Protein AF-A0A940CRK8-F1 (afdb_monomer_lite)

Radius of gyration: 18.31 Å; chains: 1; bounding box: 37×30×53 Å

Structure (mmCIF, N/CA/C/O backbone):
data_AF-A0A940CRK8-F1
#
_entry.id   AF-A0A940CRK8-F1
#
loop_
_atom_site.group_PDB
_atom_site.id
_atom_site.type_symbol
_atom_site.label_atom_id
_atom_site.label_alt_id
_atom_site.label_comp_id
_atom_site.label_asym_id
_atom_site.label_entity_id
_atom_site.label_seq_id
_atom_site.pdbx_PDB_ins_code
_atom_site.Cartn_x
_atom_site.Cartn_y
_atom_site.Cartn_z
_atom_s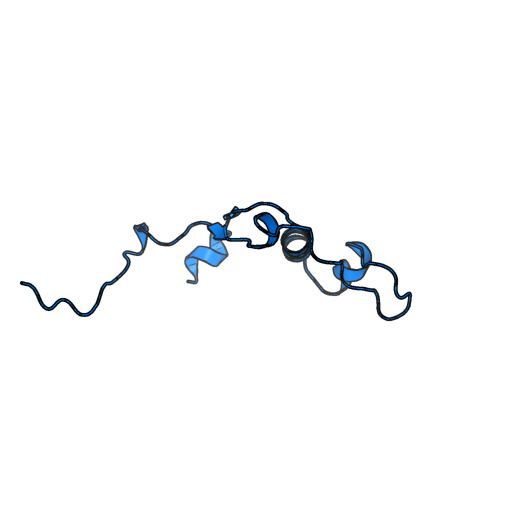ite.occupancy
_atom_site.B_iso_or_equiv
_atom_site.auth_seq_id
_atom_site.auth_comp_id
_atom_site.auth_asym_id
_atom_site.auth_atom_id
_atom_site.pdbx_PDB_model_num
ATOM 1 N N . MET A 1 1 ? -12.106 16.901 37.368 1.00 51.91 1 MET A N 1
ATOM 2 C CA . MET A 1 1 ? -11.730 16.610 35.969 1.00 51.91 1 MET A CA 1
ATOM 3 C C . MET A 1 1 ? -11.245 15.176 35.945 1.00 51.91 1 MET A C 1
ATOM 5 O O . MET A 1 1 ? -10.527 14.813 36.862 1.00 51.91 1 MET A O 1
ATOM 9 N N . SER A 1 2 ? -11.719 14.331 35.034 1.00 68.75 2 SER A N 1
ATOM 10 C CA . SER A 1 2 ? -11.315 12.921 35.032 1.00 68.75 2 SER A CA 1
ATOM 11 C C . SER A 1 2 ? -9.881 12.791 34.516 1.00 68.75 2 SER A C 1
ATOM 13 O O . SER A 1 2 ? -9.645 13.091 33.346 1.00 68.75 2 SER A O 1
ATOM 15 N N . ASP A 1 3 ? -8.963 12.317 35.358 1.00 82.19 3 ASP A N 1
ATOM 16 C CA . ASP A 1 3 ? -7.569 11.992 35.016 1.00 82.19 3 ASP A CA 1
ATOM 17 C C . ASP A 1 3 ? -7.493 10.745 34.109 1.00 82.19 3 ASP A C 1
ATOM 19 O O . ASP A 1 3 ? -6.977 9.689 34.477 1.00 82.19 3 ASP A O 1
ATOM 23 N N . ARG A 1 4 ? -8.089 10.815 32.913 1.00 80.06 4 ARG A N 1
ATOM 24 C CA . ARG A 1 4 ? -8.110 9.701 31.961 1.00 80.06 4 ARG A CA 1
ATOM 25 C C . ARG A 1 4 ? -6.838 9.732 31.117 1.00 80.06 4 ARG A C 1
ATOM 27 O O . ARG A 1 4 ? -6.720 10.520 30.189 1.00 80.06 4 ARG A O 1
ATOM 34 N N . ILE A 1 5 ? -5.905 8.843 31.443 1.00 92.38 5 ILE A N 1
ATOM 35 C CA . ILE A 1 5 ? -4.585 8.746 30.795 1.00 92.38 5 ILE A CA 1
ATOM 36 C C . ILE A 1 5 ? -4.527 7.741 29.634 1.00 92.38 5 ILE A C 1
ATOM 38 O O . ILE A 1 5 ? -3.529 7.679 28.922 1.00 92.38 5 ILE A O 1
ATOM 42 N N . LYS A 1 6 ? -5.578 6.932 29.444 1.00 93.62 6 LYS A N 1
ATOM 43 C CA . LYS A 1 6 ? -5.646 5.906 28.396 1.00 93.62 6 LYS A CA 1
ATOM 44 C C . LYS A 1 6 ? -6.971 5.967 27.646 1.00 93.62 6 LYS A C 1
ATOM 46 O O . LYS A 1 6 ? -8.043 6.024 28.256 1.00 93.62 6 LYS A O 1
ATOM 51 N N . PHE A 1 7 ? -6.871 5.878 26.325 1.00 93.44 7 PHE A N 1
ATOM 52 C CA . PHE A 1 7 ? -7.993 5.813 25.399 1.00 93.44 7 PHE A CA 1
ATOM 53 C C . PHE A 1 7 ? -7.891 4.516 24.604 1.00 93.44 7 PHE A C 1
ATOM 55 O O . PHE A 1 7 ? -6.823 4.179 24.099 1.00 93.44 7 PHE A O 1
ATOM 62 N N . PHE A 1 8 ? -8.994 3.779 24.541 1.00 94.50 8 PHE A N 1
ATOM 63 C CA . PHE A 1 8 ? -9.111 2.586 23.716 1.00 94.50 8 PHE A CA 1
ATOM 64 C C . PHE A 1 8 ? -9.949 2.930 22.492 1.00 94.50 8 PHE A C 1
ATOM 66 O O . PHE A 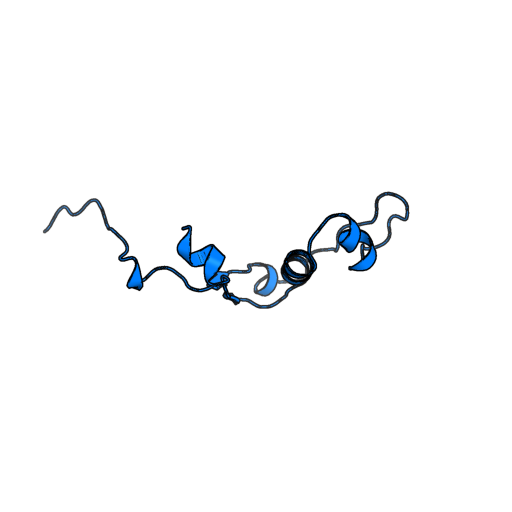1 8 ? -10.965 3.618 22.614 1.00 94.50 8 PHE A O 1
ATOM 73 N N . LEU A 1 9 ? -9.507 2.457 21.333 1.00 94.88 9 LEU A N 1
ATOM 74 C CA . LEU A 1 9 ? -10.297 2.484 20.115 1.00 94.88 9 LEU A CA 1
ATOM 75 C C . LEU A 1 9 ? -11.168 1.225 20.094 1.00 94.88 9 LEU A C 1
ATOM 77 O O . LEU A 1 9 ? -10.674 0.131 20.345 1.00 94.88 9 LEU A O 1
ATOM 81 N N . GLU A 1 10 ? -12.462 1.391 19.844 1.00 95.19 10 GLU A N 1
ATOM 82 C CA . GLU A 1 10 ? -13.365 0.257 19.633 1.00 95.19 10 GLU A CA 1
ATOM 83 C C . GLU A 1 10 ? -13.082 -0.390 18.274 1.00 95.19 10 GLU A C 1
ATOM 85 O O . GLU A 1 10 ? -12.801 0.317 17.307 1.00 95.19 10 GLU A O 1
ATOM 90 N N . GLU A 1 11 ? -13.229 -1.711 18.171 1.00 91.31 11 GLU A N 1
ATOM 91 C CA . GLU A 1 11 ? -13.007 -2.453 16.919 1.00 91.31 11 GLU A CA 1
ATOM 92 C C . GLU A 1 11 ? -13.903 -1.957 15.771 1.00 91.31 11 GLU A C 1
ATOM 94 O O . GLU A 1 11 ? -13.472 -1.856 14.626 1.00 91.31 11 GLU A O 1
ATOM 99 N N . SER A 1 12 ? -15.130 -1.528 16.083 1.00 92.62 12 SER A N 1
ATOM 100 C CA . SER A 1 12 ? -16.061 -0.918 15.120 1.00 92.62 12 SER A CA 1
ATOM 101 C C . SER A 1 12 ? -15.535 0.379 14.487 1.00 92.62 12 SER A C 1
ATOM 103 O O . SER A 1 12 ? -16.043 0.810 13.450 1.00 92.62 12 SER A O 1
ATOM 105 N N . LYS A 1 13 ? -14.527 1.002 15.109 1.00 94.31 13 LYS A N 1
ATOM 106 C CA . LYS A 1 13 ? -13.856 2.228 14.663 1.00 94.31 13 LYS A CA 1
ATOM 107 C C . LYS A 1 13 ? -12.495 1.940 14.027 1.00 94.31 13 LYS A C 1
ATOM 109 O O . LYS A 1 13 ? -11.775 2.893 13.726 1.00 94.31 13 LYS A O 1
ATOM 114 N N . MET A 1 14 ? -12.127 0.670 13.829 1.00 94.75 14 MET A N 1
ATOM 115 C CA . MET A 1 14 ? -10.916 0.331 13.088 1.00 94.75 14 MET A CA 1
ATOM 116 C C . MET A 1 14 ? -10.983 0.916 11.670 1.00 94.75 14 MET A C 1
ATOM 118 O O . MET A 1 14 ? -12.028 0.826 11.012 1.00 94.75 14 MET A O 1
ATOM 122 N N . PRO A 1 15 ? -9.885 1.514 11.180 1.00 96.25 15 PRO A N 1
ATOM 123 C CA . PRO A 1 15 ? -9.805 1.981 9.806 1.00 96.25 15 PRO A CA 1
ATOM 124 C C . PRO A 1 15 ? -10.102 0.860 8.806 1.00 96.25 15 PRO A C 1
ATOM 126 O O . PRO A 1 15 ? -9.732 -0.296 9.006 1.00 96.25 15 PRO A O 1
ATOM 129 N N . LYS A 1 16 ? -10.766 1.221 7.707 1.00 97.06 16 LYS A N 1
ATOM 130 C CA . LYS A 1 16 ? -11.086 0.299 6.604 1.00 97.06 16 LYS A CA 1
ATOM 131 C C . LYS A 1 16 ? -10.153 0.463 5.404 1.00 97.06 16 LYS A C 1
ATOM 133 O O . LYS A 1 16 ? -10.175 -0.360 4.494 1.00 97.06 16 LYS A O 1
ATOM 138 N N . THR A 1 17 ? -9.340 1.511 5.414 1.00 97.94 17 THR A N 1
ATOM 139 C CA . THR A 1 17 ? -8.432 1.903 4.340 1.00 97.94 17 THR A CA 1
ATOM 140 C C . THR A 1 17 ? -7.038 2.167 4.910 1.00 97.94 17 THR A C 1
ATOM 142 O O . THR A 1 17 ? -6.893 2.652 6.035 1.00 97.94 17 THR A O 1
ATOM 145 N N . TRP A 1 18 ? -6.004 1.844 4.138 1.00 97.81 18 TRP A N 1
ATOM 146 C CA . TRP A 1 18 ? -4.664 2.388 4.328 1.00 97.81 18 TRP A CA 1
ATOM 147 C C . TRP A 1 18 ? -4.577 3.751 3.647 1.00 97.81 18 TRP A C 1
ATOM 149 O O . TRP A 1 18 ? -5.129 3.946 2.564 1.00 97.81 18 TRP A O 1
ATOM 159 N N . TYR A 1 19 ? -3.863 4.685 4.269 1.00 98.12 19 TYR A N 1
ATOM 160 C CA . TYR A 1 19 ? -3.605 5.997 3.689 1.00 98.12 19 TYR A CA 1
ATOM 161 C C . TYR A 1 19 ? -2.265 6.003 2.949 1.00 98.12 19 TYR A C 1
ATOM 163 O O . TYR A 1 19 ? -1.229 5.647 3.514 1.00 98.12 19 TYR A O 1
ATOM 171 N N . ASN A 1 20 ? -2.292 6.435 1.694 1.00 97.44 20 ASN A N 1
ATOM 172 C CA . ASN A 1 20 ? -1.125 6.541 0.832 1.00 97.44 20 ASN A CA 1
ATOM 173 C C . ASN A 1 20 ? -0.668 8.000 0.736 1.00 97.44 20 ASN A C 1
ATOM 175 O O . ASN A 1 20 ? -1.297 8.836 0.085 1.00 97.44 20 ASN A O 1
ATOM 179 N N . ILE A 1 21 ? 0.477 8.294 1.350 1.00 96.38 21 ILE A N 1
ATOM 180 C CA . ILE A 1 21 ? 1.051 9.643 1.350 1.00 96.38 21 ILE A CA 1
ATOM 181 C C . ILE A 1 21 ? 1.506 10.107 -0.041 1.00 96.38 21 ILE A C 1
ATOM 183 O O . ILE A 1 21 ? 1.616 11.311 -0.261 1.00 96.38 21 ILE A O 1
ATOM 187 N N . ALA A 1 22 ? 1.745 9.192 -0.992 1.00 94.62 22 ALA A N 1
ATOM 188 C CA . ALA A 1 22 ? 2.179 9.554 -2.341 1.00 94.62 22 ALA A CA 1
ATOM 189 C C 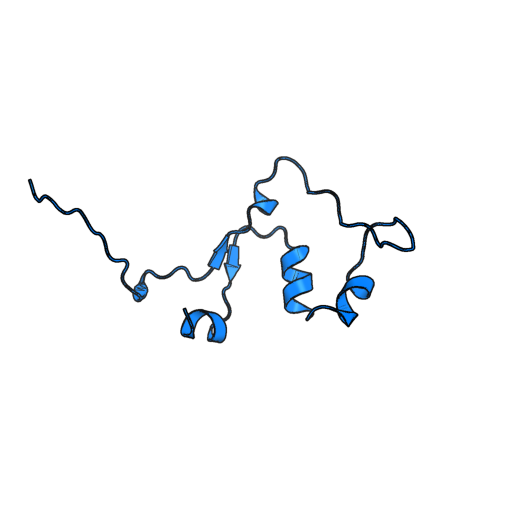. ALA A 1 22 ? 1.181 10.493 -3.039 1.00 94.62 22 ALA A C 1
ATOM 191 O O . ALA A 1 22 ? 1.603 11.394 -3.760 1.00 94.62 22 ALA A O 1
ATOM 192 N N . ALA A 1 23 ? -0.116 10.343 -2.741 1.00 96.00 23 ALA A N 1
ATOM 193 C CA . ALA A 1 23 ? -1.190 11.185 -3.264 1.00 96.00 23 ALA A CA 1
ATOM 194 C C . ALA A 1 23 ? -1.088 12.664 -2.8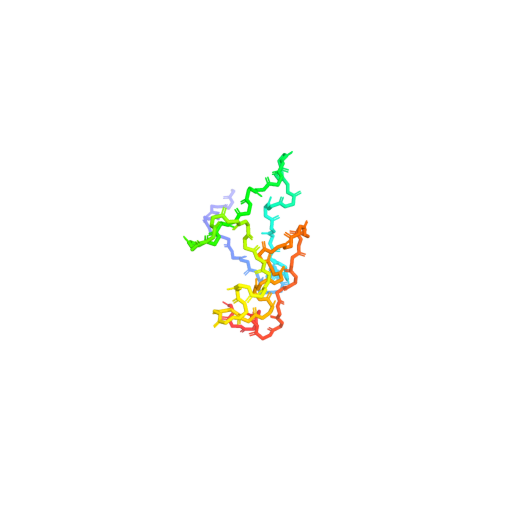42 1.00 96.00 23 ALA A C 1
ATOM 196 O O . ALA A 1 23 ? -1.657 13.530 -3.504 1.00 96.00 23 ALA A O 1
ATOM 197 N N . ASP A 1 24 ? -0.380 12.957 -1.748 1.00 96.94 24 ASP A N 1
ATOM 198 C CA . ASP A 1 24 ? -0.240 14.307 -1.190 1.00 96.94 24 ASP A CA 1
ATOM 199 C C . ASP A 1 24 ? 1.170 14.894 -1.385 1.00 96.94 24 ASP A C 1
ATOM 201 O O . ASP A 1 24 ? 1.465 16.000 -0.922 1.00 96.94 24 ASP A O 1
ATOM 205 N N . LEU A 1 25 ? 2.060 14.190 -2.093 1.00 96.00 25 LEU A N 1
ATOM 206 C CA . LEU A 1 25 ? 3.382 14.720 -2.407 1.00 96.00 25 LEU A CA 1
ATOM 207 C C . LEU A 1 25 ? 3.288 15.860 -3.438 1.00 96.00 25 LEU A C 1
ATOM 209 O O . LEU A 1 25 ? 2.528 15.777 -4.401 1.00 96.00 25 LEU A O 1
ATOM 213 N N . PRO A 1 26 ? 4.117 16.916 -3.313 1.00 95.31 26 PRO A N 1
ATOM 214 C CA . PRO A 1 26 ? 4.093 18.056 -4.238 1.00 95.31 26 PRO A CA 1
ATOM 215 C C . PRO A 1 26 ? 4.523 17.687 -5.666 1.00 95.31 26 PRO A C 1
ATOM 217 O O . PRO A 1 26 ? 4.277 18.437 -6.609 1.00 95.31 26 PRO A O 1
ATOM 220 N N . LYS A 1 27 ? 5.213 16.555 -5.820 1.00 94.62 27 LYS A N 1
ATOM 221 C CA . LYS A 1 27 ? 5.548 15.927 -7.095 1.00 94.62 27 LYS A CA 1
ATOM 222 C C . LYS A 1 27 ? 5.678 14.412 -6.893 1.00 94.62 27 LYS A C 1
ATOM 224 O O . LYS A 1 27 ? 6.049 14.004 -5.788 1.00 94.62 27 LYS A O 1
ATOM 229 N N . PRO A 1 28 ? 5.459 1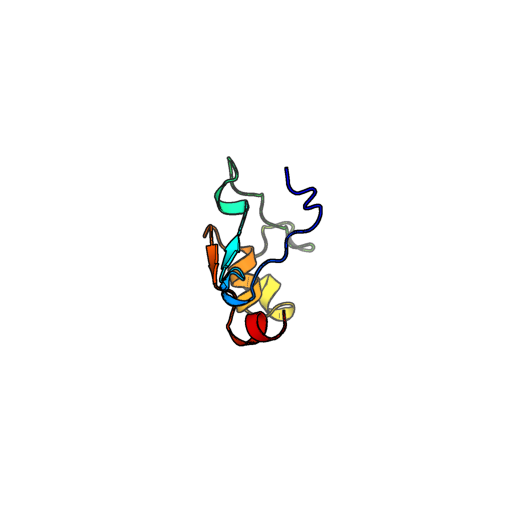3.599 -7.939 1.00 90.75 28 PRO A N 1
ATOM 230 C CA . PRO A 1 28 ? 5.662 12.158 -7.859 1.00 90.75 28 PRO A CA 1
ATOM 231 C C . PRO A 1 28 ? 7.094 11.799 -7.449 1.00 90.75 28 PRO A C 1
ATOM 233 O O . PRO A 1 28 ? 8.052 12.499 -7.802 1.00 90.75 28 PRO A O 1
ATOM 236 N N . LEU A 1 29 ? 7.239 10.692 -6.719 1.00 89.88 29 LEU A N 1
ATOM 237 C CA . LEU A 1 29 ? 8.547 10.101 -6.451 1.00 89.88 29 LEU A CA 1
ATOM 238 C C . LEU A 1 29 ? 9.170 9.611 -7.760 1.00 89.88 29 LEU A C 1
ATOM 240 O O . LEU A 1 29 ? 8.477 9.152 -8.668 1.00 89.88 29 LEU A O 1
ATOM 244 N N . SER A 1 30 ? 10.494 9.710 -7.851 1.00 91.44 30 SER A N 1
ATOM 245 C CA . SER A 1 30 ? 11.214 9.093 -8.960 1.00 91.44 30 SER A CA 1
ATOM 246 C C . SER A 1 30 ? 11.011 7.577 -8.910 1.00 91.44 30 SER A C 1
ATOM 248 O O . SER A 1 30 ? 11.152 6.998 -7.830 1.00 91.44 30 SER A O 1
ATOM 250 N N . PRO A 1 31 ? 10.724 6.923 -10.047 1.00 89.88 31 PRO A N 1
ATOM 251 C CA . PRO A 1 31 ? 10.555 5.480 -10.070 1.00 89.88 31 PRO A CA 1
ATOM 252 C C . PRO A 1 31 ? 11.873 4.772 -9.716 1.00 89.88 31 PRO A C 1
ATOM 254 O O . PRO A 1 31 ? 12.954 5.292 -10.032 1.00 89.88 31 PRO A O 1
ATOM 257 N N . PRO A 1 32 ? 11.808 3.573 -9.110 1.00 90.25 32 PRO A N 1
ATOM 258 C CA . PRO A 1 32 ? 12.988 2.746 -8.926 1.00 90.25 32 PRO A CA 1
ATOM 259 C C . PRO A 1 32 ? 13.602 2.386 -10.283 1.00 90.25 32 PRO A C 1
ATOM 261 O O . PRO A 1 32 ? 12.903 2.276 -11.292 1.00 90.25 32 PRO A O 1
ATOM 264 N N . LEU A 1 33 ? 14.922 2.201 -10.317 1.00 94.12 33 LEU A N 1
ATOM 265 C CA . LEU A 1 33 ? 15.642 1.836 -11.535 1.00 94.12 33 LEU A CA 1
ATOM 266 C C . LEU A 1 33 ? 15.987 0.348 -11.533 1.00 94.12 33 LEU A C 1
ATOM 268 O O . LEU A 1 33 ? 16.432 -0.195 -10.522 1.00 94.12 33 LEU A O 1
ATOM 272 N N . HIS A 1 34 ? 15.843 -0.296 -12.688 1.00 93.56 34 HIS A N 1
ATOM 273 C CA . HIS A 1 34 ? 16.262 -1.674 -12.884 1.00 93.56 34 HIS A CA 1
ATOM 274 C C . HIS A 1 34 ? 17.798 -1.760 -12.793 1.00 93.56 34 HIS A C 1
ATOM 276 O O . HIS A 1 34 ? 18.493 -1.063 -13.543 1.00 93.56 34 HIS A O 1
ATOM 282 N N . PRO A 1 35 ? 18.368 -2.642 -11.952 1.00 92.50 35 PRO A N 1
ATOM 283 C CA . PRO A 1 35 ? 19.802 -2.637 -11.645 1.00 92.50 35 PRO A CA 1
ATOM 284 C C . PRO A 1 35 ? 20.692 -2.941 -12.859 1.00 92.50 35 PRO A C 1
ATOM 286 O O . PRO A 1 35 ? 21.821 -2.468 -12.929 1.00 92.50 35 PRO A O 1
ATOM 289 N N . GLY A 1 36 ? 20.188 -3.708 -13.833 1.00 94.31 36 GLY A N 1
ATOM 290 C CA . GLY A 1 36 ? 20.930 -4.046 -15.053 1.00 94.31 36 GLY A CA 1
ATOM 291 C C . GLY A 1 36 ? 20.822 -3.028 -16.196 1.00 94.31 36 GLY A C 1
ATOM 292 O O . GLY A 1 36 ? 21.748 -2.912 -16.989 1.00 94.31 36 GLY A O 1
ATOM 293 N N . THR A 1 37 ? 19.707 -2.295 -16.310 1.00 94.62 37 THR A N 1
ATOM 294 C CA . THR A 1 37 ? 19.448 -1.403 -17.463 1.00 94.62 37 THR A CA 1
ATOM 295 C C . THR A 1 37 ? 19.512 0.071 -17.085 1.00 94.62 37 THR A C 1
ATOM 297 O O . THR A 1 37 ? 19.600 0.917 -17.973 1.00 94.62 37 THR A O 1
ATOM 300 N N . LEU A 1 38 ? 19.455 0.376 -15.782 1.00 93.56 38 LEU A N 1
ATOM 301 C CA . LEU A 1 38 ? 19.359 1.718 -15.205 1.00 93.56 38 LEU A CA 1
ATOM 302 C C . LEU A 1 38 ? 18.161 2.529 -15.723 1.00 93.56 38 LEU A C 1
ATOM 304 O O . LEU A 1 38 ? 18.143 3.755 -15.626 1.00 93.56 38 LEU A O 1
ATOM 308 N N . LYS A 1 39 ? 17.148 1.849 -16.266 1.00 94.81 39 LYS A N 1
ATOM 309 C CA . LYS A 1 39 ? 15.876 2.445 -16.683 1.00 94.81 39 LYS A CA 1
ATOM 310 C C . LYS A 1 39 ? 14.827 2.268 -15.581 1.00 94.81 39 LYS A C 1
ATOM 312 O O . LYS A 1 39 ? 14.972 1.341 -14.786 1.00 94.81 39 LYS A O 1
ATOM 317 N N . PRO A 1 40 ? 13.789 3.121 -15.523 1.00 93.81 40 PRO A N 1
ATOM 318 C CA . PRO A 1 40 ? 12.655 2.921 -14.623 1.00 93.81 40 PRO A CA 1
ATOM 319 C C . PRO A 1 40 ? 12.080 1.506 -14.725 1.00 93.81 40 PRO A C 1
ATOM 321 O O . PRO A 1 40 ? 11.899 1.015 -15.840 1.00 93.81 40 PRO A O 1
ATOM 324 N N . VAL A 1 41 ? 11.811 0.872 -13.581 1.00 92.44 41 VAL A N 1
ATOM 325 C CA . VAL A 1 41 ? 11.177 -0.454 -13.533 1.00 92.44 41 VAL A CA 1
ATOM 326 C C . VAL A 1 41 ? 9.718 -0.376 -13.978 1.00 92.44 41 VAL A C 1
ATOM 328 O O . VAL A 1 41 ? 9.004 0.573 -13.642 1.00 92.44 41 VAL A O 1
ATOM 331 N N . GLY A 1 42 ? 9.278 -1.381 -14.728 1.00 88.06 42 GLY A N 1
ATOM 332 C CA . GLY A 1 42 ? 7.873 -1.608 -15.055 1.00 88.06 42 GLY A CA 1
ATOM 333 C C . GLY A 1 42 ? 7.249 -2.743 -14.231 1.00 88.06 42 GLY A C 1
ATOM 334 O O . GLY A 1 42 ? 7.954 -3.453 -13.513 1.00 88.06 42 GLY A O 1
ATOM 335 N N . PRO A 1 43 ? 5.929 -2.971 -14.362 1.00 88.06 43 PRO A N 1
ATOM 336 C CA . PRO A 1 43 ? 5.248 -4.090 -13.706 1.00 88.06 43 PRO A CA 1
ATOM 337 C C . PRO A 1 43 ? 5.854 -5.459 -14.044 1.00 88.06 43 PRO A C 1
ATOM 339 O O . PRO A 1 43 ? 5.973 -6.302 -13.159 1.00 88.06 43 PRO A O 1
ATOM 342 N N . ASP A 1 44 ? 6.295 -5.660 -15.289 1.00 90.56 44 ASP A N 1
ATOM 343 C CA . ASP A 1 44 ? 6.897 -6.923 -15.740 1.00 90.56 44 ASP A CA 1
ATOM 344 C C . ASP A 1 44 ? 8.241 -7.220 -15.055 1.00 90.56 44 ASP A C 1
ATOM 346 O O . ASP A 1 44 ? 8.575 -8.383 -14.838 1.00 90.56 44 ASP A O 1
ATOM 350 N N . ASP A 1 45 ? 8.986 -6.183 -14.656 1.00 91.50 45 ASP A N 1
ATOM 351 C CA . ASP A 1 45 ? 10.234 -6.338 -13.898 1.00 91.50 45 ASP A CA 1
ATOM 352 C C . ASP A 1 45 ? 9.966 -6.771 -12.443 1.00 91.50 45 ASP A C 1
ATOM 354 O O . ASP A 1 45 ? 10.821 -7.384 -11.802 1.00 91.50 45 ASP A O 1
ATOM 358 N N . LEU A 1 46 ? 8.778 -6.454 -11.912 1.00 91.50 46 LEU A N 1
ATOM 359 C CA . LEU A 1 46 ? 8.376 -6.725 -10.527 1.00 91.50 46 LEU A CA 1
ATOM 360 C C . LEU A 1 46 ? 7.544 -8.005 -10.379 1.00 91.50 46 LEU A C 1
ATOM 362 O O . LEU A 1 46 ? 7.570 -8.624 -9.314 1.00 91.50 46 LEU A O 1
ATOM 366 N N . ALA A 1 47 ? 6.830 -8.422 -11.426 1.00 93.88 47 ALA A N 1
ATOM 367 C CA . ALA A 1 47 ? 5.951 -9.593 -11.424 1.00 93.88 47 ALA A CA 1
ATOM 368 C C . ALA A 1 47 ? 6.622 -10.912 -10.977 1.00 93.88 47 ALA A C 1
ATOM 370 O O . ALA A 1 47 ? 5.953 -11.714 -10.324 1.00 93.88 47 ALA A O 1
ATOM 371 N N . PRO A 1 48 ? 7.923 -11.165 -11.243 1.00 94.06 48 PRO A N 1
ATOM 372 C CA . PRO A 1 48 ? 8.609 -12.348 -10.715 1.00 94.06 48 PRO A CA 1
ATOM 373 C C . PRO A 1 48 ? 8.839 -12.321 -9.196 1.00 94.06 48 PRO A C 1
ATOM 375 O O . PRO A 1 48 ? 9.125 -13.362 -8.606 1.00 94.06 48 PRO A O 1
ATOM 378 N N . LEU A 1 49 ? 8.773 -11.143 -8.571 1.00 93.31 49 LEU A N 1
ATOM 379 C CA . LEU A 1 49 ? 9.120 -10.920 -7.164 1.00 93.31 49 LEU A CA 1
ATOM 380 C C . LEU A 1 49 ? 7.887 -10.699 -6.287 1.00 93.31 49 LEU A C 1
ATOM 382 O O . LEU A 1 49 ? 7.885 -11.091 -5.120 1.00 93.31 49 LEU A O 1
ATOM 386 N N . PHE A 1 50 ? 6.848 -10.069 -6.837 1.00 95.25 50 PHE A N 1
ATOM 387 C CA . PHE A 1 50 ? 5.697 -9.605 -6.074 1.00 95.25 50 PHE A CA 1
ATOM 388 C C . PHE A 1 50 ? 4.365 -10.006 -6.722 1.00 95.25 50 PHE A C 1
ATOM 390 O O . PHE A 1 50 ? 4.237 -9.996 -7.946 1.00 95.25 50 PHE A O 1
ATOM 397 N N . PRO A 1 51 ? 3.324 -10.292 -5.916 1.00 95.69 51 PRO A N 1
ATOM 398 C CA . PRO A 1 51 ? 1.959 -10.401 -6.411 1.00 95.69 51 PRO A CA 1
ATOM 399 C C . PRO A 1 51 ? 1.487 -9.107 -7.084 1.00 95.69 51 PRO A C 1
ATOM 401 O O . PRO A 1 51 ? 1.771 -8.008 -6.602 1.00 95.69 51 PRO A O 1
ATOM 404 N N . MET A 1 52 ? 0.654 -9.234 -8.121 1.00 93.94 52 MET A N 1
ATOM 405 C CA . MET A 1 52 ? 0.102 -8.088 -8.861 1.00 93.94 52 MET A CA 1
ATOM 406 C C . MET A 1 52 ? -0.618 -7.066 -7.973 1.00 93.94 52 MET A C 1
ATOM 408 O O . MET A 1 52 ? -0.556 -5.872 -8.248 1.00 93.94 52 MET A O 1
ATOM 412 N N . ALA A 1 53 ? -1.262 -7.513 -6.890 1.00 94.25 53 ALA A N 1
ATOM 413 C CA . ALA A 1 53 ? -1.918 -6.619 -5.939 1.00 94.25 53 ALA A CA 1
ATOM 414 C C . ALA A 1 53 ? -0.926 -5.671 -5.241 1.00 94.25 53 ALA A C 1
ATOM 416 O O . ALA A 1 53 ? -1.227 -4.492 -5.087 1.00 94.25 53 ALA A O 1
ATOM 417 N N . LEU A 1 54 ? 0.265 -6.156 -4.870 1.00 94.38 54 LEU A N 1
ATOM 418 C CA . LEU A 1 54 ? 1.296 -5.324 -4.239 1.00 94.38 54 LEU A CA 1
ATOM 419 C C . LEU A 1 54 ? 1.941 -4.372 -5.248 1.00 94.38 54 LEU A C 1
ATOM 421 O O . LEU A 1 54 ? 2.172 -3.211 -4.934 1.00 94.38 54 LEU A O 1
ATOM 425 N N . ILE A 1 55 ? 2.158 -4.836 -6.482 1.00 93.75 55 ILE A N 1
ATOM 426 C CA . ILE A 1 55 ? 2.669 -3.989 -7.570 1.00 93.75 55 ILE A CA 1
ATOM 427 C C . ILE A 1 55 ? 1.692 -2.843 -7.856 1.00 93.75 55 ILE A C 1
ATOM 429 O O . ILE A 1 55 ? 2.111 -1.702 -8.020 1.00 93.75 55 ILE A O 1
ATOM 433 N N . GLY A 1 56 ? 0.387 -3.130 -7.874 1.00 92.62 56 GLY A N 1
ATOM 434 C CA . GLY A 1 56 ? -0.652 -2.114 -8.039 1.00 92.62 56 GLY A CA 1
ATOM 435 C C . GLY A 1 56 ? -0.653 -1.071 -6.919 1.00 92.62 56 GLY A C 1
ATOM 436 O O . GLY A 1 56 ? -0.820 0.113 -7.197 1.00 92.62 56 GLY A O 1
ATOM 437 N N . GLN A 1 57 ? -0.424 -1.490 -5.670 1.00 93.75 57 GLN A N 1
ATOM 438 C CA . GLN A 1 57 ? -0.307 -0.567 -4.536 1.00 93.75 57 GLN A CA 1
ATOM 439 C C . GLN A 1 57 ? 0.924 0.342 -4.657 1.00 93.75 57 GLN A C 1
ATOM 441 O O . GLN A 1 57 ? 0.794 1.542 -4.440 1.00 93.75 57 GLN A O 1
ATOM 446 N N . GLU A 1 58 ? 2.079 -0.199 -5.058 1.00 91.44 58 GLU A N 1
ATOM 447 C CA . GLU A 1 58 ? 3.335 0.558 -5.215 1.00 91.44 58 GLU A CA 1
ATOM 448 C C . GLU A 1 58 ? 3.202 1.723 -6.209 1.00 91.44 58 GLU A C 1
ATOM 450 O O . GLU A 1 58 ? 3.755 2.801 -5.999 1.00 91.44 58 GLU A O 1
ATOM 455 N N . VAL A 1 59 ? 2.445 1.524 -7.292 1.00 89.50 59 VAL A N 1
ATOM 456 C CA . VAL A 1 59 ? 2.253 2.548 -8.333 1.00 89.50 59 VAL A CA 1
ATOM 457 C C . VAL A 1 59 ? 0.989 3.389 -8.139 1.00 89.50 59 VAL A C 1
ATOM 459 O O . VAL A 1 59 ? 0.743 4.311 -8.922 1.00 89.50 59 VAL A O 1
ATOM 462 N N . SER A 1 60 ? 0.176 3.093 -7.122 1.00 92.12 60 SER A N 1
ATOM 463 C CA . SER A 1 60 ? -1.081 3.802 -6.888 1.00 92.12 60 SER A CA 1
ATOM 464 C C . SER A 1 60 ? -0.840 5.256 -6.477 1.00 92.12 60 SER A C 1
ATOM 466 O O . SER A 1 60 ? 0.066 5.581 -5.707 1.00 92.12 60 SER A O 1
ATOM 468 N N . GLN A 1 61 ? -1.687 6.145 -6.995 1.00 92.94 61 GLN A N 1
ATOM 469 C CA . GLN A 1 61 ? -1.789 7.546 -6.573 1.00 92.94 61 GLN A CA 1
ATOM 470 C C . GLN A 1 61 ? -3.100 7.809 -5.817 1.00 92.94 61 GLN A C 1
ATOM 472 O O . GLN A 1 61 ? -3.433 8.960 -5.531 1.00 92.94 61 GLN A O 1
ATOM 477 N N . ASP A 1 62 ? -3.847 6.752 -5.488 1.00 96.62 62 ASP A N 1
ATOM 478 C CA . ASP A 1 62 ? -5.066 6.861 -4.697 1.00 96.62 62 ASP A CA 1
ATOM 479 C C . ASP A 1 62 ? -4.701 7.159 -3.249 1.00 96.62 62 ASP A C 1
ATOM 481 O O . ASP A 1 62 ? -3.786 6.553 -2.695 1.00 96.62 62 ASP A O 1
ATOM 485 N N . LYS A 1 63 ? -5.430 8.091 -2.633 1.00 97.75 63 LYS A N 1
ATOM 486 C CA . LYS A 1 63 ? -5.205 8.521 -1.247 1.00 97.75 63 LYS A CA 1
ATOM 487 C C . LYS A 1 63 ? -5.571 7.446 -0.226 1.00 97.75 63 LYS A C 1
ATOM 489 O O . LYS A 1 63 ? -4.921 7.331 0.811 1.00 97.75 63 LYS A O 1
ATOM 494 N N . GLU A 1 64 ? -6.619 6.685 -0.515 1.00 98.06 64 GLU A N 1
ATOM 495 C CA . GLU A 1 64 ? -7.135 5.624 0.339 1.00 98.06 64 GLU A CA 1
ATOM 496 C C . GLU A 1 64 ? -7.140 4.311 -0.437 1.00 98.06 64 GLU A C 1
ATOM 498 O O . GLU A 1 64 ? -7.703 4.228 -1.527 1.00 98.06 64 GLU A O 1
ATOM 503 N N . ILE A 1 65 ? -6.527 3.283 0.139 1.00 97.81 65 ILE A N 1
ATOM 504 C CA . ILE A 1 65 ? -6.487 1.932 -0.419 1.00 97.81 65 ILE A CA 1
ATOM 505 C C . ILE A 1 65 ? -7.290 1.039 0.515 1.00 97.81 65 ILE A C 1
ATOM 507 O O . ILE A 1 65 ? -6.963 0.937 1.696 1.00 97.81 65 ILE A O 1
ATOM 511 N N . GLU A 1 66 ? -8.350 0.404 0.018 1.00 97.12 66 GLU A N 1
ATOM 512 C CA . GLU A 1 66 ? -9.156 -0.495 0.843 1.00 97.12 66 GLU A CA 1
ATOM 513 C C . GLU A 1 66 ? -8.309 -1.646 1.396 1.00 97.12 66 GLU A C 1
ATOM 515 O O . GLU A 1 66 ? -7.596 -2.332 0.663 1.00 97.12 66 GLU A O 1
ATOM 520 N N . ILE A 1 67 ? -8.412 -1.860 2.709 1.00 97.19 67 ILE A N 1
ATOM 521 C CA . ILE A 1 67 ? -7.808 -3.005 3.386 1.00 97.19 67 ILE A CA 1
ATOM 522 C C . ILE A 1 67 ? -8.665 -4.222 3.038 1.00 97.19 67 ILE A C 1
ATOM 524 O O . ILE A 1 67 ? -9.834 -4.230 3.444 1.00 97.19 67 ILE A O 1
ATOM 528 N N . PRO A 1 68 ? -8.132 -5.247 2.346 1.00 96.25 68 PRO A N 1
ATOM 529 C CA . PRO A 1 68 ? -8.890 -6.452 2.039 1.00 96.25 68 PRO A CA 1
ATOM 530 C C . PRO A 1 68 ? -9.455 -7.081 3.313 1.00 96.25 68 PRO A C 1
ATOM 532 O O . PRO A 1 68 ? -8.761 -7.152 4.327 1.00 96.25 68 PRO A O 1
ATOM 535 N N . GLU A 1 69 ? -10.694 -7.565 3.260 1.00 95.12 69 GLU A N 1
ATOM 536 C CA . GLU A 1 69 ? -11.390 -8.125 4.428 1.00 95.12 69 GLU A CA 1
ATOM 537 C C . GLU A 1 69 ? -10.571 -9.201 5.171 1.00 95.12 69 GLU A C 1
ATOM 539 O O . GLU A 1 69 ? -10.365 -9.022 6.372 1.00 95.12 69 GLU A O 1
ATOM 544 N N . PRO A 1 70 ? -9.941 -10.193 4.502 1.00 95.88 70 PRO A N 1
ATOM 545 C CA . PRO A 1 70 ? -9.113 -11.187 5.195 1.00 95.88 70 PRO A CA 1
ATOM 546 C C . PRO A 1 70 ? -7.887 -10.599 5.909 1.00 95.88 70 PRO A C 1
ATOM 548 O O . PRO A 1 70 ? -7.365 -11.196 6.844 1.00 95.88 70 PRO A O 1
ATOM 551 N N . VAL A 1 71 ? -7.394 -9.439 5.458 1.00 95.50 71 VAL A N 1
ATOM 552 C CA . VAL A 1 71 ? -6.281 -8.722 6.102 1.00 95.50 71 VAL A CA 1
ATOM 553 C C . VAL A 1 71 ? -6.785 -7.906 7.292 1.00 95.50 71 VAL A C 1
ATOM 555 O O . VAL A 1 71 ? -6.081 -7.764 8.285 1.00 95.50 71 VAL A O 1
ATOM 558 N N . ARG A 1 72 ? -8.010 -7.382 7.219 1.00 93.94 72 ARG A N 1
ATOM 559 C CA . ARG A 1 72 ? -8.628 -6.626 8.313 1.00 93.94 72 ARG A CA 1
ATOM 560 C C . ARG A 1 72 ? -9.013 -7.525 9.487 1.00 93.94 72 ARG A C 1
ATOM 562 O O . ARG A 1 72 ? -8.928 -7.084 10.624 1.00 93.94 72 ARG A O 1
ATOM 569 N N . GLU A 1 73 ? -9.414 -8.764 9.214 1.00 93.31 73 GLU A N 1
ATOM 570 C CA . GLU A 1 73 ? -9.794 -9.755 10.232 1.00 93.31 73 GLU A CA 1
ATOM 571 C C . GLU A 1 73 ? -8.621 -10.235 11.105 1.00 93.31 73 GLU A C 1
ATOM 573 O O . GLU A 1 73 ? -8.854 -10.772 12.185 1.00 93.31 73 GLU A O 1
ATOM 578 N N . ILE A 1 74 ? -7.373 -10.053 10.657 1.00 94.75 74 ILE A N 1
ATOM 579 C CA . ILE A 1 74 ? -6.166 -10.487 11.386 1.00 94.75 74 ILE A CA 1
ATOM 580 C C . ILE A 1 74 ? -5.467 -9.368 12.180 1.00 94.75 74 ILE A C 1
ATOM 582 O O . ILE A 1 74 ? -4.447 -9.646 12.813 1.00 94.75 74 ILE A O 1
ATOM 586 N N . TYR A 1 75 ? -5.952 -8.123 12.111 1.00 90.62 75 TYR A N 1
ATOM 587 C CA . TYR A 1 75 ? -5.429 -6.978 12.876 1.00 90.62 75 TYR A CA 1
ATOM 588 C C . TYR A 1 75 ? -5.931 -6.975 14.319 1.00 90.62 75 TYR A C 1
ATOM 590 O O . TYR A 1 75 ? -5.094 -6.700 15.212 1.00 90.62 75 TYR A O 1
#

pLDDT: mean 92.81, std 6.38, range [51.91, 98.12]

Secondary structure (DSSP, 8-state):
----------GGGS-SEEE-GGGGSSSPPPPPBPTTT-SBP-HHHHTTTS-HHHHHHHH---SEEEPPHHHHTT-

Foldseek 3Di:
DDPDPDDDDDL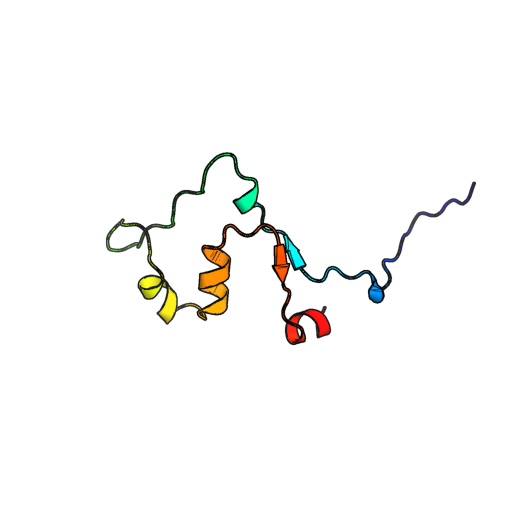VRDDQWDFDCQLVDPDHDDADADPVPRHHDDPVNCVVPDDPVVVCVVPDNDGTHGDPPVRSVVD

Sequence (75 aa):
MSDRIKFFLEESKMPKTWYNIAADLPKPLSPPLHPGTLKPVGPDDLAPLFPMALIGQEVSQDKEIEIPEPVREIY